Protein AF-A0AA43C6I8-F1 (afdb_monomer_lite)

Secondary structure (DSSP, 8-state):
--------------TTTGGGSS-HHHHHHHS---PPPPHHHHHHHHHHHHHHHHTTSS-THHHHHHHHHHHHHHHHHHHHHHHHHHHHHHHHH--THHHHHHHHHHHHHHHHHHHHHHHHHHHHHHHTT-----TT-----------------------------PPPP-

Foldseek 3Di:
DDDDDDDDPPPPPPPVPVLVPDDPLVVVPPVPDDPQDDLVLLVVLLVVQVVCCVVVVAPVCLNVVSVVLVVVLVVLLVVLVVVLVVLVVQLVVDDDPSNVVSVSVNVSSVVVNSVSSSVSSCVSCVSVVNHPPCPPPDDPPPPPPDPDDDDDDDDDDDDDDDDPDDDDDD

Structure (mmCIF, N/CA/C/O backbone):
data_AF-A0AA43C6I8-F1
#
_entry.id   AF-A0AA43C6I8-F1
#
loop_
_atom_site.group_PDB
_atom_site.id
_atom_site.type_symbol
_atom_site.label_atom_id
_atom_site.label_alt_id
_atom_site.label_comp_id
_atom_site.label_asym_id
_atom_site.label_entity_id
_atom_site.label_seq_id
_atom_site.pdbx_PDB_ins_code
_atom_site.Cartn_x
_atom_site.Cartn_y
_atom_site.Cartn_z
_atom_site.occupancy
_atom_site.B_iso_or_equiv
_atom_site.auth_seq_id
_atom_site.auth_comp_id
_atom_site.auth_asym_id
_atom_site.auth_atom_id
_atom_site.pdbx_PDB_model_num
ATOM 1 N N . MET A 1 1 ? 11.985 28.855 57.417 1.00 47.44 1 MET A N 1
ATOM 2 C CA . MET A 1 1 ? 12.931 27.830 56.910 1.00 47.44 1 MET A CA 1
ATOM 3 C C . MET A 1 1 ? 13.334 26.946 58.086 1.00 47.44 1 MET A C 1
ATOM 5 O O . MET A 1 1 ? 13.483 27.524 59.157 1.00 47.44 1 MET A O 1
ATOM 9 N N . PRO A 1 2 ? 13.410 25.604 57.945 1.00 45.66 2 PRO A N 1
ATOM 10 C CA . PRO A 1 2 ? 14.131 24.921 56.866 1.00 45.66 2 PRO A CA 1
ATOM 11 C C . PRO A 1 2 ? 13.310 23.924 56.024 1.00 45.66 2 PRO A C 1
ATOM 13 O O . PRO A 1 2 ? 12.302 23.377 56.456 1.00 45.66 2 PRO A O 1
ATOM 16 N N . SER A 1 3 ? 13.802 23.723 54.801 1.00 45.38 3 SER A N 1
ATOM 17 C CA . SER A 1 3 ? 13.522 22.616 53.877 1.00 45.38 3 SER A CA 1
ATOM 18 C C . SER A 1 3 ? 14.418 21.413 54.208 1.00 45.38 3 SER A C 1
ATOM 20 O O . SER A 1 3 ? 15.469 21.641 54.796 1.00 45.38 3 SER A O 1
ATOM 22 N N . ILE A 1 4 ? 14.064 20.192 53.763 1.00 46.62 4 ILE A N 1
ATOM 23 C CA . ILE A 1 4 ? 14.964 19.152 53.192 1.00 46.62 4 ILE A CA 1
ATOM 24 C C . ILE A 1 4 ? 14.136 17.939 52.679 1.00 46.62 4 ILE A C 1
ATOM 26 O O . ILE A 1 4 ? 13.524 17.203 53.441 1.00 46.62 4 ILE A O 1
ATOM 30 N N . LEU A 1 5 ? 14.118 17.816 51.344 1.00 45.44 5 LEU A N 1
ATOM 31 C CA . LEU A 1 5 ? 14.362 16.651 50.466 1.00 45.44 5 LEU A CA 1
ATOM 32 C C . LEU A 1 5 ? 13.634 15.290 50.633 1.00 45.44 5 LEU A C 1
ATOM 34 O O . LEU A 1 5 ? 13.970 14.474 51.478 1.00 45.44 5 LEU A O 1
ATOM 38 N N . SER A 1 6 ? 12.842 14.992 49.590 1.00 39.22 6 SER A N 1
ATOM 39 C CA . SER A 1 6 ? 13.077 13.948 48.563 1.00 39.22 6 SER A CA 1
ATOM 40 C C . 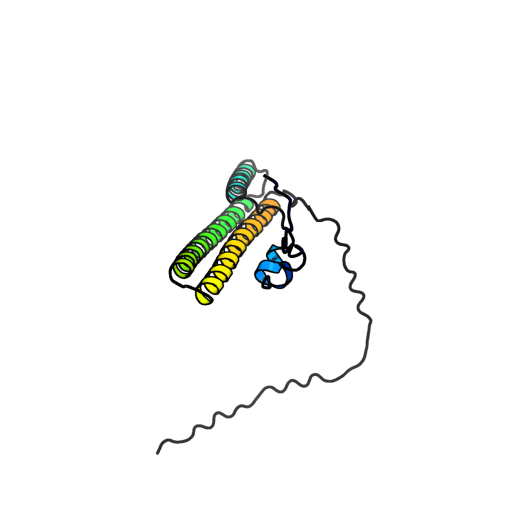SER A 1 6 ? 12.959 12.452 48.910 1.00 39.22 6 SER A C 1
ATOM 42 O O . SER A 1 6 ? 13.787 11.893 49.622 1.00 39.22 6 SER A O 1
ATOM 44 N N . ARG A 1 7 ? 11.993 11.794 48.245 1.00 39.31 7 ARG A N 1
ATOM 45 C CA . ARG A 1 7 ? 12.067 10.525 47.471 1.00 39.31 7 ARG A CA 1
ATOM 46 C C . ARG A 1 7 ? 10.647 10.304 46.909 1.00 39.31 7 ARG A C 1
ATOM 48 O O . ARG A 1 7 ? 9.712 10.171 47.677 1.00 39.31 7 ARG A O 1
ATOM 55 N N . GLY A 1 8 ? 10.357 10.374 45.613 1.00 39.25 8 GLY A N 1
ATOM 56 C CA . GLY A 1 8 ? 11.128 9.836 44.502 1.00 39.25 8 GLY A CA 1
ATOM 57 C C . GLY A 1 8 ? 10.847 8.341 44.354 1.00 39.25 8 GLY A C 1
ATOM 58 O O . GLY A 1 8 ? 11.762 7.547 44.524 1.00 39.25 8 GLY A O 1
ATOM 59 N N . VAL A 1 9 ? 9.601 7.952 44.062 1.00 37.28 9 VAL A N 1
ATOM 60 C CA . VAL A 1 9 ? 9.304 6.622 43.505 1.00 37.28 9 VAL A CA 1
ATOM 61 C C . VAL A 1 9 ? 8.879 6.826 42.061 1.00 37.28 9 VAL A C 1
ATOM 63 O O . VAL A 1 9 ? 7.710 6.785 41.692 1.00 37.28 9 VAL A O 1
ATOM 66 N N . SER A 1 10 ? 9.878 7.111 41.229 1.00 36.19 10 SER A N 1
ATOM 67 C CA . SER A 1 10 ? 9.789 6.796 39.815 1.00 36.19 10 SER A CA 1
ATOM 68 C C . SER A 1 10 ? 9.635 5.281 39.722 1.00 36.19 10 SER A C 1
ATOM 70 O O . SER A 1 10 ? 10.613 4.552 39.893 1.00 36.19 10 SER A O 1
ATOM 72 N N . HIS A 1 11 ? 8.427 4.795 39.443 1.00 39.34 11 HIS A N 1
ATOM 73 C CA . HIS A 1 11 ? 8.279 3.476 38.846 1.00 39.34 11 HIS A CA 1
ATOM 74 C C . HIS A 1 11 ? 8.901 3.553 37.450 1.00 39.34 11 HIS A C 1
ATOM 76 O O . HIS A 1 11 ? 8.237 3.824 36.454 1.00 39.34 11 HIS A O 1
ATOM 82 N N . ARG A 1 12 ? 10.226 3.372 37.392 1.00 40.78 12 ARG A N 1
ATOM 83 C CA . ARG A 1 12 ? 10.924 2.990 36.170 1.00 40.78 12 ARG A CA 1
ATOM 84 C C . ARG A 1 12 ? 10.458 1.575 35.852 1.00 40.78 12 ARG A C 1
ATOM 86 O O . ARG A 1 12 ? 11.087 0.603 36.262 1.00 40.78 12 ARG A O 1
ATOM 93 N N . LEU A 1 13 ? 9.324 1.468 35.167 1.00 38.75 13 LEU A N 1
ATOM 94 C CA . LEU A 1 13 ? 9.024 0.281 34.385 1.00 38.75 13 LEU A CA 1
ATOM 95 C C . LEU A 1 13 ? 10.182 0.121 33.403 1.00 38.75 13 LEU A C 1
ATOM 97 O O . LEU A 1 13 ? 10.466 1.008 32.598 1.00 38.75 13 LEU A O 1
ATOM 101 N N . ALA A 1 14 ? 10.920 -0.973 33.567 1.00 35.00 14 ALA A N 1
ATOM 102 C CA . ALA A 1 14 ? 11.995 -1.333 32.670 1.00 35.00 14 ALA A CA 1
ATOM 103 C C . ALA A 1 14 ? 11.432 -1.396 31.236 1.00 35.00 14 ALA A C 1
ATOM 105 O O . ALA A 1 14 ? 10.411 -2.058 31.025 1.00 35.00 14 ALA A O 1
ATOM 106 N N . PRO A 1 15 ? 12.086 -0.767 30.244 1.00 45.84 15 PRO A N 1
ATOM 107 C CA . PRO A 1 15 ? 11.615 -0.767 28.856 1.00 45.84 15 PRO A CA 1
ATOM 108 C C . PRO A 1 15 ? 11.522 -2.180 28.247 1.00 45.84 15 PRO A C 1
ATOM 110 O O . PRO A 1 15 ? 10.893 -2.359 27.213 1.00 45.84 15 PRO A O 1
ATOM 113 N N . GLY A 1 16 ? 12.091 -3.198 28.905 1.00 39.09 16 GLY A N 1
ATOM 114 C CA . GLY A 1 16 ? 12.032 -4.593 28.467 1.00 39.09 16 GLY A CA 1
ATOM 115 C C . GLY A 1 16 ? 10.705 -5.320 28.723 1.00 39.09 16 GLY A C 1
ATOM 116 O O . GLY A 1 16 ? 10.456 -6.327 28.070 1.00 39.09 16 GLY A O 1
ATOM 117 N N . LEU A 1 17 ? 9.840 -4.843 29.630 1.00 40.81 17 LEU A N 1
ATOM 118 C CA . LEU A 1 17 ? 8.579 -5.539 29.953 1.00 40.81 17 LEU A CA 1
ATOM 119 C C . LEU A 1 17 ? 7.364 -5.030 29.169 1.00 40.81 17 LEU A C 1
ATOM 121 O O . LEU A 1 17 ? 6.389 -5.764 29.029 1.00 40.81 17 LEU A O 1
ATOM 125 N N . ALA A 1 18 ? 7.427 -3.822 28.600 1.00 44.31 18 ALA A N 1
ATOM 126 C CA . ALA A 1 18 ? 6.350 -3.299 27.758 1.00 44.31 18 ALA A CA 1
ATOM 127 C C . ALA A 1 18 ? 6.172 -4.121 26.466 1.00 44.31 18 ALA A C 1
ATOM 129 O O . ALA A 1 18 ? 5.060 -4.248 25.973 1.00 44.31 18 ALA A O 1
ATOM 130 N N . LEU A 1 19 ? 7.240 -4.765 25.975 1.00 46.16 19 LEU A N 1
ATOM 131 C CA . LEU A 1 19 ? 7.238 -5.594 24.761 1.00 46.16 19 LEU A CA 1
ATOM 132 C C . LEU A 1 19 ? 6.437 -6.900 24.868 1.00 46.16 19 LEU A C 1
ATOM 134 O O . LEU A 1 19 ? 6.136 -7.511 23.846 1.00 46.16 19 LEU A O 1
ATOM 138 N N . LEU A 1 20 ? 6.084 -7.344 26.077 1.00 46.19 20 LEU A N 1
ATOM 139 C CA . LEU A 1 20 ? 5.336 -8.591 26.276 1.00 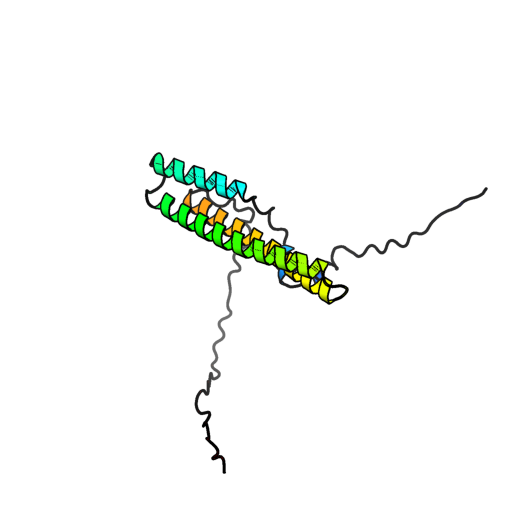46.19 20 LEU A CA 1
ATOM 140 C C . LEU A 1 20 ? 3.814 -8.405 26.245 1.00 46.19 20 LEU A C 1
ATOM 142 O O . LEU A 1 20 ? 3.095 -9.396 26.173 1.00 46.19 20 LEU A O 1
ATOM 146 N N . LEU A 1 21 ? 3.339 -7.157 26.275 1.00 47.88 21 LEU A N 1
ATOM 147 C CA . LEU A 1 21 ? 1.920 -6.801 26.149 1.00 47.88 21 LEU A CA 1
ATOM 148 C C . LEU A 1 21 ? 1.554 -6.361 24.726 1.00 47.88 21 LEU A C 1
ATOM 150 O O . LEU A 1 21 ? 0.391 -6.116 24.428 1.00 47.88 21 LEU A O 1
ATOM 154 N N . LEU A 1 22 ? 2.548 -6.276 23.841 1.00 52.28 22 LEU A N 1
ATOM 155 C CA . LEU A 1 22 ? 2.339 -6.039 22.427 1.00 52.28 22 LEU A CA 1
ATOM 156 C C . LEU A 1 22 ? 1.755 -7.304 21.790 1.00 52.28 22 LEU A C 1
ATOM 158 O O . LEU A 1 22 ? 2.405 -8.352 21.761 1.00 52.28 22 LEU A O 1
ATOM 162 N N . GLY A 1 23 ? 0.535 -7.197 21.258 1.00 53.00 23 GLY A N 1
ATOM 163 C CA . GLY A 1 23 ? -0.062 -8.242 20.430 1.00 53.00 23 GLY A CA 1
ATOM 164 C C . GLY A 1 23 ? 0.855 -8.623 19.255 1.00 53.00 23 GLY A C 1
ATOM 165 O O . GLY A 1 23 ? 1.733 -7.843 18.873 1.00 53.00 23 GLY A O 1
ATOM 166 N N . PRO A 1 24 ? 0.675 -9.809 18.650 1.00 52.75 24 PRO A N 1
ATOM 167 C CA . PRO A 1 24 ? 1.583 -10.336 17.626 1.00 52.75 24 PRO A CA 1
ATOM 168 C C . PRO A 1 24 ? 1.814 -9.369 16.449 1.00 52.75 24 PRO A C 1
ATOM 170 O O . PRO A 1 24 ? 2.930 -9.293 15.940 1.00 52.75 24 PRO A O 1
ATOM 173 N N . ALA A 1 25 ? 0.814 -8.558 16.086 1.00 48.69 25 ALA A N 1
ATOM 174 C CA . ALA A 1 25 ? 0.936 -7.509 15.070 1.00 48.69 25 ALA A CA 1
ATOM 175 C C . ALA A 1 25 ? 1.888 -6.366 15.478 1.00 48.69 25 ALA A C 1
ATOM 177 O O . ALA A 1 25 ? 2.680 -5.894 14.667 1.00 48.69 25 ALA A O 1
ATOM 178 N N . LEU A 1 26 ? 1.854 -5.951 16.748 1.00 48.22 26 LEU A N 1
ATOM 179 C CA . LEU A 1 26 ? 2.717 -4.894 17.275 1.00 48.22 26 LEU A CA 1
ATOM 180 C C . LEU A 1 26 ? 4.141 -5.419 17.530 1.00 48.22 26 LEU A C 1
ATOM 182 O O . LEU A 1 26 ? 5.110 -4.684 17.370 1.00 48.22 26 LEU A O 1
ATOM 186 N N . ARG A 1 27 ? 4.288 -6.712 17.847 1.00 50.91 27 ARG A N 1
ATOM 187 C CA . ARG A 1 27 ? 5.592 -7.369 18.022 1.00 50.91 27 ARG A CA 1
ATOM 188 C C . ARG A 1 27 ? 6.334 -7.563 16.697 1.00 50.91 27 ARG A C 1
ATOM 190 O O . ARG A 1 27 ? 7.535 -7.325 16.656 1.00 50.91 27 ARG A O 1
ATOM 197 N N . ALA A 1 28 ? 5.618 -7.879 15.617 1.00 50.41 28 ALA A N 1
ATOM 198 C CA . ALA A 1 28 ? 6.169 -7.871 14.260 1.00 50.41 28 ALA A CA 1
ATOM 199 C C . ALA A 1 28 ? 6.607 -6.463 13.800 1.00 50.41 28 ALA A C 1
ATOM 201 O O . ALA A 1 28 ? 7.505 -6.337 12.976 1.00 50.41 28 ALA A O 1
ATOM 202 N N . ALA A 1 29 ? 6.008 -5.402 14.356 1.00 46.41 29 ALA A N 1
ATOM 203 C CA . ALA A 1 29 ? 6.403 -4.014 14.104 1.00 46.41 29 ALA A CA 1
ATOM 204 C C . ALA A 1 29 ? 7.523 -3.500 15.039 1.00 46.41 29 ALA A C 1
ATOM 206 O O . ALA A 1 29 ? 8.110 -2.455 14.766 1.00 46.41 29 ALA A O 1
ATOM 207 N N . ALA A 1 30 ? 7.813 -4.204 16.142 1.00 45.66 30 ALA A N 1
ATOM 208 C CA . ALA A 1 30 ? 8.747 -3.775 17.189 1.00 45.66 30 ALA A CA 1
ATOM 209 C C . ALA A 1 30 ? 10.197 -4.255 16.987 1.00 45.66 30 ALA A C 1
ATOM 211 O O . ALA A 1 30 ? 11.103 -3.742 17.647 1.00 45.66 30 ALA A O 1
ATOM 212 N N . GLU A 1 31 ? 10.454 -5.190 16.068 1.00 46.56 31 GLU A N 1
ATOM 213 C CA . GLU A 1 31 ? 11.803 -5.429 15.537 1.00 46.56 31 GLU A CA 1
ATOM 214 C C . GLU A 1 31 ? 12.174 -4.265 14.625 1.00 46.56 31 GLU A C 1
ATOM 216 O O . GLU A 1 31 ? 12.049 -4.392 13.416 1.00 46.56 31 GLU A O 1
ATOM 221 N N . THR A 1 32 ? 12.527 -3.120 15.227 1.00 41.09 32 THR A N 1
ATOM 222 C CA . THR A 1 32 ? 12.737 -1.800 14.599 1.00 41.09 32 THR A CA 1
ATOM 223 C C . THR A 1 32 ? 13.053 -1.896 13.103 1.00 41.09 32 THR A C 1
ATOM 225 O O . THR A 1 32 ? 14.228 -1.960 12.724 1.00 41.09 32 THR A O 1
ATOM 228 N N . PRO A 1 33 ? 12.027 -1.930 12.233 1.00 52.50 33 PRO A N 1
ATOM 229 C CA . PRO A 1 33 ? 12.266 -1.936 10.810 1.00 52.50 33 PRO A CA 1
ATOM 230 C C . PRO A 1 33 ? 12.862 -0.569 10.502 1.00 52.50 33 PRO A C 1
ATOM 232 O O . PRO A 1 33 ? 12.470 0.432 11.114 1.00 52.50 33 PRO A O 1
ATOM 235 N N . ALA A 1 34 ? 13.818 -0.508 9.577 1.00 54.00 34 ALA A N 1
ATOM 236 C CA . ALA A 1 34 ? 14.247 0.765 9.014 1.00 54.00 34 ALA A CA 1
ATOM 237 C C . ALA A 1 34 ? 13.008 1.643 8.728 1.00 54.00 34 ALA A C 1
ATOM 239 O O . ALA A 1 34 ? 11.972 1.096 8.328 1.00 54.00 34 ALA A O 1
ATOM 240 N N . PRO A 1 35 ? 13.073 2.969 8.967 1.00 59.44 35 PRO A N 1
ATOM 241 C CA . PRO A 1 35 ? 11.924 3.846 8.779 1.00 59.44 35 PRO A CA 1
ATOM 242 C C . PRO A 1 35 ? 11.309 3.583 7.407 1.00 59.44 35 PRO A C 1
ATOM 244 O O . PRO A 1 35 ? 12.006 3.637 6.392 1.00 59.44 35 PRO A O 1
ATOM 247 N N . LEU A 1 36 ? 10.021 3.224 7.397 1.00 61.03 36 LEU A N 1
ATOM 248 C CA . LEU A 1 36 ? 9.353 2.828 6.166 1.00 61.03 36 LEU A CA 1
ATOM 249 C C . LEU A 1 36 ? 9.381 4.014 5.192 1.00 61.03 36 LEU A C 1
ATOM 251 O O . LEU A 1 36 ? 9.067 5.142 5.588 1.00 61.03 36 LEU A O 1
ATOM 255 N N . PRO A 1 37 ? 9.803 3.786 3.940 1.00 68.12 37 PRO A N 1
ATOM 256 C CA . PRO A 1 37 ? 10.029 4.864 2.996 1.00 68.12 37 PRO A CA 1
ATOM 257 C C . PRO A 1 37 ? 8.709 5.583 2.684 1.00 68.12 37 PRO A C 1
ATOM 259 O O . PRO A 1 37 ? 7.653 4.945 2.604 1.00 68.12 37 PRO A O 1
ATOM 262 N N . PRO A 1 38 ? 8.737 6.916 2.516 1.00 79.69 38 PRO A N 1
ATOM 263 C CA . PRO A 1 38 ? 7.536 7.677 2.213 1.00 79.69 38 PRO A CA 1
ATOM 264 C C . PRO A 1 38 ? 6.977 7.291 0.839 1.00 79.69 38 PRO A C 1
ATOM 266 O O . PRO A 1 38 ? 7.712 6.894 -0.063 1.00 79.69 38 PRO A O 1
ATOM 269 N N . LEU A 1 39 ? 5.671 7.493 0.641 1.00 85.69 39 LEU A N 1
ATOM 270 C CA . LEU A 1 39 ? 5.012 7.281 -0.656 1.00 85.69 39 LEU A CA 1
ATOM 271 C C . LEU A 1 39 ? 5.679 8.084 -1.792 1.00 85.69 39 LEU A C 1
ATOM 273 O O . LEU A 1 39 ? 5.701 7.651 -2.940 1.00 85.69 39 LEU A O 1
ATOM 277 N N . GLU A 1 40 ? 6.273 9.232 -1.465 1.00 88.38 40 GLU A N 1
ATOM 278 C CA . GLU A 1 40 ? 7.043 10.048 -2.410 1.00 88.38 40 GLU A CA 1
ATOM 279 C C . GLU A 1 40 ? 8.268 9.322 -2.980 1.00 88.38 40 GLU A C 1
ATOM 281 O O . GLU A 1 40 ? 8.602 9.516 -4.150 1.00 88.38 40 GLU A O 1
ATOM 286 N N . SER A 1 41 ? 8.905 8.431 -2.212 1.00 89.25 41 SER A N 1
ATOM 287 C CA . SER A 1 41 ? 9.989 7.584 -2.723 1.00 89.25 41 SER A CA 1
ATOM 288 C C . SER A 1 41 ? 9.484 6.650 -3.821 1.00 89.25 41 SER A C 1
ATOM 290 O O . SER A 1 41 ? 10.136 6.517 -4.854 1.00 89.25 41 SER A O 1
ATOM 292 N N . PHE A 1 42 ? 8.289 6.076 -3.647 1.00 91.44 42 PHE A N 1
ATOM 293 C CA . PHE A 1 42 ? 7.654 5.235 -4.665 1.00 91.44 42 PHE A CA 1
ATOM 294 C C . PHE A 1 42 ? 7.345 6.026 -5.938 1.00 91.44 42 PHE A C 1
ATOM 296 O O . PHE A 1 42 ? 7.722 5.608 -7.028 1.00 91.44 42 PHE A O 1
ATOM 303 N N . ARG A 1 43 ? 6.727 7.205 -5.804 1.00 92.69 43 ARG A N 1
ATOM 304 C CA . ARG A 1 43 ? 6.396 8.080 -6.945 1.00 92.69 43 ARG A CA 1
ATOM 305 C C . ARG A 1 43 ? 7.635 8.519 -7.718 1.00 92.69 43 ARG A C 1
ATOM 307 O O . ARG A 1 43 ? 7.640 8.498 -8.947 1.00 92.69 43 ARG A O 1
ATOM 314 N N . THR A 1 44 ? 8.687 8.886 -6.993 1.00 93.62 44 THR A N 1
ATOM 315 C CA . THR A 1 44 ? 9.962 9.297 -7.587 1.00 93.62 44 THR A CA 1
ATOM 316 C C . THR A 1 44 ? 10.573 8.157 -8.391 1.00 93.62 44 THR A C 1
ATOM 318 O O . THR A 1 44 ? 10.967 8.354 -9.539 1.00 93.62 44 THR A O 1
ATOM 321 N N . LEU A 1 45 ? 10.617 6.954 -7.817 1.00 93.19 45 LEU A N 1
ATOM 322 C CA . LEU A 1 45 ? 11.183 5.796 -8.493 1.00 93.19 45 LEU A CA 1
ATOM 323 C C . LEU A 1 45 ? 10.334 5.352 -9.695 1.00 93.19 45 LEU A C 1
ATOM 325 O O . LEU A 1 45 ? 10.887 4.983 -10.727 1.00 93.19 45 LEU A O 1
ATOM 329 N N . LEU A 1 46 ? 9.006 5.465 -9.610 1.00 94.31 46 LEU A N 1
ATOM 330 C CA . LEU A 1 46 ? 8.096 5.160 -10.718 1.00 94.31 46 LEU A CA 1
ATOM 331 C C . LEU A 1 46 ? 8.389 6.058 -11.927 1.00 94.31 46 LEU A C 1
ATOM 333 O O . LEU A 1 46 ? 8.537 5.571 -13.048 1.00 94.31 46 LEU A O 1
ATOM 337 N N . ALA A 1 47 ? 8.561 7.361 -11.688 1.00 94.19 47 ALA A N 1
ATOM 338 C CA . ALA A 1 47 ? 8.940 8.309 -12.732 1.00 94.19 47 ALA A CA 1
ATOM 339 C C . ALA A 1 47 ? 10.315 7.978 -13.344 1.00 94.19 47 ALA A C 1
ATOM 341 O O . ALA A 1 47 ? 10.485 8.051 -14.562 1.00 94.19 47 ALA A O 1
ATOM 342 N N . GLN A 1 48 ? 11.283 7.561 -12.519 1.00 93.44 48 GLN A N 1
ATOM 343 C CA . GLN A 1 48 ? 12.611 7.150 -12.987 1.00 93.44 48 GLN A CA 1
ATOM 344 C C . GLN A 1 48 ? 12.564 5.895 -13.863 1.00 93.44 48 GLN A C 1
ATOM 346 O O . GLN A 1 48 ? 13.265 5.842 -14.873 1.00 93.44 48 GLN A O 1
ATOM 351 N N . VAL A 1 49 ? 11.735 4.906 -13.515 1.00 92.50 49 VAL A N 1
ATOM 352 C CA . VAL A 1 49 ? 11.523 3.710 -14.344 1.00 92.50 49 VAL A CA 1
ATOM 353 C C . VAL A 1 49 ? 10.949 4.102 -15.704 1.00 92.50 49 VAL A C 1
ATOM 355 O O . VAL A 1 49 ? 11.494 3.693 -16.728 1.00 92.50 49 VAL A O 1
ATOM 358 N N . GLY A 1 50 ? 9.911 4.944 -15.734 1.00 91.06 50 GLY A N 1
ATOM 359 C CA . GLY A 1 50 ? 9.326 5.433 -16.987 1.00 91.06 50 GLY A CA 1
ATOM 360 C C . GLY A 1 50 ? 10.347 6.159 -17.870 1.00 91.06 50 GLY A C 1
ATOM 361 O O . GLY A 1 50 ? 10.449 5.884 -19.068 1.00 91.06 50 GLY A O 1
ATOM 362 N N . GLN A 1 51 ? 11.174 7.020 -17.269 1.00 92.69 51 GLN A N 1
ATOM 363 C CA . GLN A 1 51 ? 12.258 7.703 -17.975 1.00 92.69 51 GLN A CA 1
ATOM 364 C C . GLN A 1 51 ? 13.306 6.7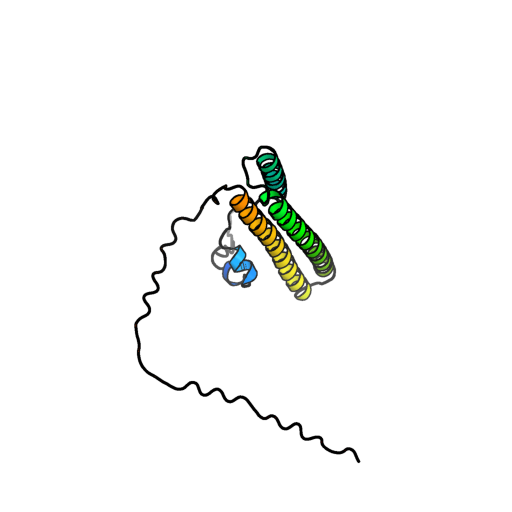17 -18.516 1.00 92.69 51 GLN A C 1
ATOM 366 O O . GLN A 1 51 ? 13.693 6.803 -19.680 1.00 92.69 51 GLN A O 1
ATOM 371 N N . ALA A 1 52 ? 13.747 5.754 -17.704 1.00 91.19 52 ALA A N 1
ATOM 372 C CA . ALA A 1 52 ? 14.750 4.774 -18.108 1.00 91.19 52 ALA A CA 1
ATOM 373 C C . ALA A 1 52 ? 14.253 3.851 -19.234 1.00 91.19 52 ALA A C 1
ATOM 375 O O . ALA A 1 52 ? 15.043 3.475 -20.101 1.00 91.19 52 ALA A O 1
ATOM 376 N N . VAL A 1 53 ? 12.958 3.525 -19.271 1.00 92.12 53 VAL A N 1
ATOM 377 C CA . VAL A 1 53 ? 12.340 2.811 -20.401 1.00 92.12 53 VAL A CA 1
ATOM 378 C C . VAL A 1 53 ? 12.326 3.684 -21.658 1.00 92.12 53 VAL A C 1
ATOM 380 O O . VAL A 1 53 ? 12.721 3.211 -22.722 1.00 92.12 53 VAL A O 1
ATOM 383 N N . GLY A 1 54 ? 11.944 4.962 -21.547 1.00 90.56 54 GLY A N 1
ATOM 384 C CA . GLY A 1 54 ? 11.955 5.907 -22.674 1.00 90.56 54 GLY A CA 1
ATOM 385 C C . GLY A 1 54 ? 13.349 6.146 -23.270 1.00 90.56 54 GLY A C 1
ATOM 386 O O . GLY A 1 54 ? 13.486 6.360 -24.472 1.00 90.56 54 GLY A O 1
ATOM 387 N N . GLU A 1 55 ? 14.389 6.046 -22.444 1.00 93.81 55 GLU A N 1
ATOM 388 C CA . GLU A 1 55 ? 15.799 6.131 -22.846 1.00 93.81 55 GLU A CA 1
ATOM 389 C C . GLU A 1 55 ? 16.384 4.787 -23.327 1.00 93.81 55 GLU A C 1
ATOM 391 O O . GLU A 1 55 ? 17.553 4.728 -23.708 1.00 93.81 55 GLU A O 1
ATOM 396 N N . GLY A 1 56 ? 15.610 3.696 -23.293 1.00 91.00 56 GLY A N 1
ATOM 397 C CA . GLY A 1 56 ? 16.059 2.356 -23.688 1.00 91.00 56 GLY A CA 1
ATOM 398 C C . GLY A 1 56 ? 17.027 1.684 -22.703 1.00 91.00 56 GLY A C 1
ATOM 399 O O . GLY A 1 56 ? 17.656 0.687 -23.051 1.00 91.00 56 GLY A O 1
ATOM 400 N N . ARG A 1 57 ? 17.158 2.212 -21.478 1.00 92.00 57 ARG A N 1
ATOM 401 C CA . ARG A 1 57 ? 17.985 1.636 -20.399 1.00 92.00 57 ARG A CA 1
ATOM 402 C C . ARG A 1 57 ? 17.300 0.478 -19.671 1.00 92.00 57 ARG A C 1
ATOM 404 O O . ARG A 1 57 ? 17.984 -0.327 -19.047 1.00 92.00 57 ARG A O 1
ATOM 411 N N . LEU A 1 58 ? 15.974 0.395 -19.750 1.00 91.75 58 LEU A N 1
ATOM 412 C CA . LEU A 1 58 ? 15.158 -0.698 -19.218 1.00 91.75 58 LEU A CA 1
ATOM 413 C C . LEU A 1 58 ? 14.334 -1.351 -20.338 1.00 91.75 58 LEU A C 1
ATOM 415 O O . LEU A 1 58 ? 14.050 -0.703 -21.349 1.00 91.75 58 LEU A O 1
ATOM 419 N N . PRO A 1 59 ? 13.932 -2.627 -20.184 1.00 90.25 59 PRO A N 1
ATOM 420 C CA . PRO A 1 59 ? 13.119 -3.306 -21.186 1.00 90.25 59 PRO A CA 1
ATOM 421 C C . PRO A 1 59 ? 11.752 -2.629 -21.338 1.00 90.25 59 PRO A C 1
ATOM 423 O O . PRO A 1 59 ? 11.172 -2.159 -20.363 1.00 90.25 59 PRO A O 1
ATOM 426 N N . ALA A 1 60 ? 11.189 -2.653 -22.550 1.00 84.62 60 ALA A N 1
ATOM 427 C CA . ALA A 1 60 ? 9.912 -1.997 -22.860 1.00 84.62 60 ALA A CA 1
ATOM 428 C C . ALA A 1 60 ? 8.741 -2.444 -21.955 1.00 84.62 60 ALA A C 1
ATOM 430 O O . ALA A 1 60 ? 7.839 -1.660 -21.680 1.00 84.62 60 ALA A O 1
ATOM 431 N N . GLY A 1 61 ? 8.773 -3.686 -21.451 1.00 89.56 61 GLY A N 1
ATOM 432 C CA . GLY A 1 61 ? 7.767 -4.213 -20.521 1.00 89.56 61 GLY A CA 1
ATOM 433 C C . GLY A 1 61 ? 7.888 -3.711 -19.075 1.00 89.56 61 GLY A C 1
ATOM 434 O O . GLY A 1 61 ? 6.948 -3.883 -18.304 1.00 89.56 61 GLY A O 1
ATOM 435 N N . ALA A 1 62 ? 9.005 -3.082 -18.693 1.00 91.38 62 ALA A N 1
ATOM 436 C CA . ALA A 1 62 ? 9.211 -2.592 -17.330 1.00 91.38 62 ALA A CA 1
ATOM 437 C C . ALA A 1 62 ? 8.226 -1.471 -16.963 1.00 91.38 62 ALA A C 1
ATOM 439 O O . ALA A 1 62 ? 7.724 -1.454 -15.845 1.00 91.38 62 ALA A O 1
ATOM 440 N N . ALA A 1 63 ? 7.895 -0.585 -17.909 1.00 90.06 63 ALA A N 1
ATOM 441 C CA . ALA A 1 63 ? 6.931 0.491 -17.674 1.00 90.06 63 ALA A CA 1
ATOM 442 C C . ALA A 1 63 ? 5.535 -0.063 -17.345 1.00 90.06 63 ALA A C 1
ATOM 444 O O . ALA A 1 63 ? 4.952 0.320 -16.339 1.00 90.06 63 ALA A O 1
ATOM 445 N N . ALA A 1 64 ? 5.052 -1.039 -18.120 1.00 92.81 64 ALA A N 1
ATOM 446 C CA . ALA A 1 64 ? 3.745 -1.653 -17.886 1.00 92.81 64 ALA A CA 1
ATOM 447 C C . ALA A 1 64 ? 3.654 -2.346 -16.514 1.00 92.81 64 ALA A C 1
ATOM 449 O O . ALA A 1 64 ? 2.654 -2.209 -15.816 1.00 92.81 64 ALA A O 1
ATOM 450 N N . LEU A 1 65 ? 4.713 -3.050 -16.102 1.00 94.12 65 LEU A N 1
ATOM 451 C CA . LEU A 1 65 ? 4.781 -3.675 -14.777 1.00 94.12 65 LEU A CA 1
ATOM 452 C C . LEU A 1 65 ? 4.834 -2.636 -13.648 1.00 94.12 65 LEU A C 1
ATOM 454 O O . LEU A 1 65 ? 4.239 -2.839 -12.592 1.00 94.12 65 LEU A O 1
ATOM 458 N N . ALA A 1 66 ? 5.544 -1.526 -13.848 1.00 93.25 66 ALA A N 1
ATOM 459 C CA . ALA A 1 66 ? 5.606 -0.444 -12.872 1.00 93.25 66 ALA A CA 1
ATOM 460 C C . ALA A 1 66 ? 4.249 0.263 -12.713 1.00 93.25 66 ALA A C 1
ATOM 462 O O . ALA A 1 66 ? 3.843 0.552 -11.587 1.00 93.25 66 ALA A O 1
ATOM 463 N N . ASP A 1 67 ? 3.527 0.469 -13.816 1.00 93.81 67 ASP A N 1
ATOM 464 C CA . ASP A 1 67 ? 2.171 1.023 -13.816 1.00 93.81 67 ASP A CA 1
ATOM 465 C C . ASP A 1 67 ? 1.178 0.086 -13.113 1.00 93.81 67 ASP A C 1
ATOM 467 O O . ASP A 1 67 ? 0.354 0.542 -12.321 1.00 93.81 67 ASP A O 1
ATOM 471 N N . GLU A 1 68 ? 1.286 -1.229 -13.330 1.00 95.81 68 GLU A N 1
ATOM 472 C CA . GLU A 1 68 ? 0.479 -2.229 -12.617 1.00 95.81 68 GLU A CA 1
ATOM 473 C C . GLU A 1 68 ? 0.733 -2.177 -11.102 1.00 95.81 68 GLU A C 1
ATOM 475 O O . GLU A 1 68 ? -0.214 -2.125 -10.313 1.00 95.81 68 GLU A O 1
ATOM 480 N N . LEU A 1 69 ? 2.002 -2.092 -10.680 1.00 94.88 69 LEU A N 1
ATOM 481 C CA . LEU A 1 69 ? 2.359 -1.924 -9.267 1.00 94.88 69 LEU A CA 1
ATOM 482 C C . LEU A 1 69 ? 1.814 -0.620 -8.678 1.00 94.88 69 LEU A C 1
ATOM 484 O O . LEU A 1 69 ? 1.399 -0.604 -7.516 1.00 94.88 69 LEU A O 1
ATOM 488 N N . ALA A 1 70 ? 1.832 0.467 -9.451 1.00 94.31 70 ALA A N 1
ATOM 489 C CA . ALA A 1 70 ? 1.299 1.756 -9.028 1.00 94.31 70 ALA A CA 1
ATOM 490 C C . ALA A 1 70 ? -0.221 1.699 -8.842 1.00 94.31 70 ALA A C 1
ATOM 492 O O . ALA A 1 70 ? -0.724 2.151 -7.813 1.00 94.31 70 ALA A O 1
ATOM 493 N N . PHE A 1 71 ? -0.932 1.083 -9.787 1.00 95.81 71 PHE A N 1
ATOM 494 C CA . PHE A 1 71 ? -2.376 0.889 -9.713 1.00 95.81 71 PHE A CA 1
ATOM 495 C C . PHE A 1 71 ? -2.781 0.011 -8.521 1.00 95.81 71 PHE A C 1
ATOM 497 O O . PHE A 1 71 ? -3.685 0.363 -7.759 1.00 95.81 71 PHE A O 1
ATOM 504 N N . ASP A 1 72 ? -2.092 -1.113 -8.314 1.00 95.25 72 ASP A N 1
ATOM 505 C CA . ASP A 1 72 ? -2.344 -1.988 -7.168 1.00 95.25 72 ASP A CA 1
ATOM 506 C C . ASP A 1 72 ? -2.075 -1.275 -5.838 1.00 95.25 72 ASP A C 1
ATOM 508 O O . ASP A 1 72 ? -2.862 -1.412 -4.898 1.00 95.25 72 ASP A O 1
ATOM 512 N N . LEU A 1 73 ? -0.989 -0.496 -5.755 1.00 94.12 73 LEU A N 1
ATOM 513 C CA . LEU A 1 73 ? -0.693 0.303 -4.570 1.00 94.12 73 LEU A CA 1
ATOM 514 C C . LEU A 1 73 ? -1.786 1.344 -4.319 1.00 94.12 73 LEU A C 1
ATOM 516 O O . LEU A 1 73 ? -2.254 1.459 -3.192 1.00 94.12 73 LEU A O 1
ATOM 520 N N . GLU A 1 74 ? -2.213 2.083 -5.340 1.00 95.06 74 GLU A N 1
ATOM 521 C CA . GLU A 1 74 ? -3.273 3.085 -5.217 1.00 95.06 74 GLU A CA 1
ATOM 522 C C . GLU A 1 74 ? -4.584 2.464 -4.723 1.00 95.06 74 GLU A C 1
ATOM 524 O O . GLU A 1 74 ? -5.180 2.962 -3.766 1.00 95.06 74 GLU A O 1
ATOM 529 N N . ARG A 1 75 ? -4.997 1.334 -5.306 1.00 95.44 75 ARG A N 1
ATOM 530 C CA . ARG A 1 75 ? -6.189 0.597 -4.865 1.00 95.44 75 ARG A CA 1
ATOM 531 C C . ARG A 1 75 ? -6.100 0.214 -3.388 1.00 95.44 75 ARG A C 1
ATOM 533 O O . ARG A 1 75 ? -7.072 0.386 -2.648 1.00 95.44 75 ARG A O 1
ATOM 540 N N . ASP A 1 76 ? -4.959 -0.321 -2.966 1.00 92.88 76 ASP A N 1
ATOM 541 C CA . ASP A 1 76 ? -4.758 -0.763 -1.587 1.00 92.88 76 ASP A CA 1
ATOM 542 C C . ASP A 1 76 ? -4.696 0.431 -0.618 1.00 92.88 76 ASP A C 1
ATOM 544 O O . ASP A 1 76 ? -5.235 0.346 0.486 1.00 92.88 76 ASP A O 1
ATOM 548 N N . LEU A 1 77 ? -4.123 1.564 -1.042 1.00 92.69 77 LEU A N 1
ATOM 549 C CA . LEU A 1 77 ? -4.103 2.806 -0.268 1.00 92.69 77 LEU A CA 1
ATOM 550 C C . LEU A 1 77 ? -5.501 3.393 -0.089 1.00 92.69 77 LEU A C 1
ATOM 552 O O . LEU A 1 77 ? -5.851 3.738 1.032 1.00 92.69 77 LEU A O 1
ATOM 556 N N . ILE A 1 78 ? -6.321 3.449 -1.142 1.00 94.06 78 ILE A N 1
ATOM 557 C CA . ILE A 1 78 ? -7.707 3.936 -1.048 1.00 94.06 78 ILE A CA 1
ATOM 558 C C . ILE A 1 78 ? -8.509 3.079 -0.063 1.00 94.06 78 ILE A C 1
ATOM 560 O O . ILE A 1 78 ? -9.216 3.610 0.795 1.00 94.06 78 ILE A O 1
ATOM 564 N N . ARG A 1 79 ? -8.384 1.749 -0.162 1.00 94.44 79 ARG A N 1
ATOM 565 C CA . ARG A 1 79 ? -9.061 0.825 0.756 1.00 94.44 79 ARG A CA 1
ATOM 566 C C . ARG A 1 79 ? -8.577 1.015 2.195 1.00 94.44 79 ARG A C 1
ATOM 568 O O . ARG A 1 79 ? -9.405 1.128 3.094 1.00 94.44 79 ARG A O 1
ATOM 575 N N . GLY A 1 80 ? -7.262 1.057 2.401 1.00 93.00 80 GLY A N 1
ATOM 576 C CA . GLY A 1 80 ? -6.663 1.211 3.725 1.00 93.00 80 GLY A CA 1
ATOM 577 C C . GLY A 1 80 ? -6.964 2.567 4.363 1.00 93.00 80 GLY A C 1
ATOM 578 O O . GLY A 1 80 ? -7.238 2.626 5.556 1.00 93.00 80 GLY A O 1
ATOM 579 N N . ASP A 1 81 ? -6.976 3.650 3.583 1.00 94.25 81 ASP A N 1
ATOM 580 C CA . ASP A 1 81 ? -7.325 4.989 4.068 1.00 94.25 81 ASP A CA 1
ATOM 581 C C . ASP A 1 81 ? -8.791 5.040 4.523 1.00 94.25 81 ASP A C 1
ATOM 583 O O . ASP A 1 81 ? -9.080 5.568 5.596 1.00 94.25 81 ASP A O 1
ATOM 587 N N . ALA A 1 82 ? -9.709 4.417 3.775 1.00 96.44 82 ALA A N 1
ATOM 588 C CA . ALA A 1 82 ? -11.107 4.304 4.191 1.00 96.44 82 ALA A CA 1
ATOM 589 C C . ALA A 1 82 ? -11.268 3.501 5.497 1.00 96.44 82 ALA A C 1
ATOM 591 O O . ALA A 1 82 ? -12.012 3.915 6.386 1.00 96.44 82 ALA A O 1
ATOM 592 N N . GLU A 1 83 ? -10.557 2.380 5.639 1.00 95.81 83 GLU A N 1
ATOM 593 C CA . GLU A 1 83 ? -10.564 1.568 6.863 1.00 95.81 83 GLU A CA 1
ATOM 594 C C . GLU A 1 83 ? -10.001 2.337 8.068 1.00 95.81 83 GLU A C 1
ATOM 596 O O . GLU A 1 83 ? -10.602 2.341 9.143 1.00 95.81 83 GLU A O 1
ATOM 601 N N . ILE A 1 84 ? -8.887 3.049 7.882 1.00 95.06 84 ILE A N 1
ATOM 602 C CA . ILE A 1 84 ? -8.274 3.895 8.912 1.00 95.06 84 ILE A CA 1
ATOM 603 C C . ILE A 1 84 ? -9.248 4.981 9.376 1.00 95.06 84 ILE A C 1
ATOM 605 O O . ILE A 1 84 ? -9.356 5.217 10.580 1.00 95.06 84 ILE 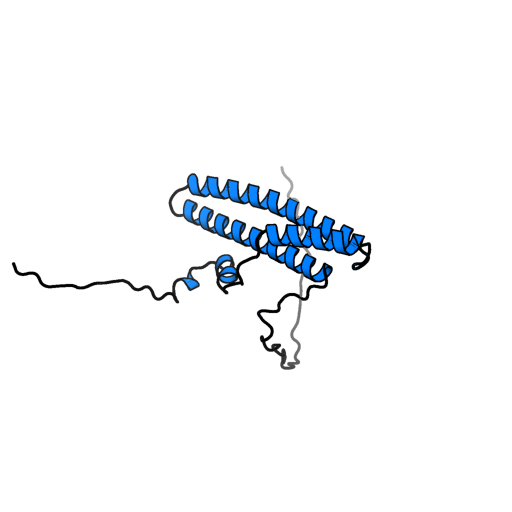A O 1
ATOM 609 N N . GLU A 1 85 ? -9.969 5.630 8.461 1.00 96.50 85 GLU A N 1
ATOM 610 C CA . GLU A 1 85 ? -10.964 6.642 8.832 1.00 96.50 85 GLU A CA 1
ATOM 611 C C . GLU A 1 85 ? -12.133 6.046 9.625 1.00 96.50 85 GLU A C 1
ATOM 613 O O . GLU A 1 85 ? -12.539 6.620 10.636 1.00 96.50 85 GLU A O 1
ATOM 618 N N . VAL A 1 86 ? -12.630 4.863 9.251 1.00 96.94 86 VAL A N 1
ATOM 619 C CA . VAL A 1 86 ? -13.658 4.162 10.041 1.00 96.94 86 VAL A CA 1
ATOM 620 C C . VAL A 1 86 ? -13.150 3.863 11.453 1.00 96.94 86 VAL A C 1
ATOM 622 O O . VAL A 1 86 ? -13.828 4.180 12.430 1.00 96.94 86 VAL A O 1
ATOM 625 N N . LEU A 1 87 ? -11.937 3.325 11.583 1.00 94.00 87 LEU A N 1
ATOM 626 C CA . LEU A 1 87 ? -11.349 2.991 12.883 1.00 94.00 87 LEU A CA 1
ATOM 627 C C . LEU A 1 87 ? -11.089 4.237 13.742 1.00 94.00 87 LEU A C 1
ATOM 629 O O . LEU A 1 87 ? -11.302 4.203 14.953 1.00 94.00 87 LEU A O 1
ATOM 633 N N . ARG A 1 88 ? -10.704 5.368 13.137 1.00 96.50 88 ARG A N 1
ATOM 634 C CA . ARG A 1 88 ? -10.599 6.661 13.839 1.00 96.50 88 ARG A CA 1
ATOM 635 C C . ARG A 1 88 ? -11.939 7.105 14.417 1.00 96.50 88 ARG A C 1
ATOM 637 O O . ARG A 1 88 ? -11.983 7.571 15.555 1.00 96.50 88 ARG A O 1
ATOM 644 N N . LEU A 1 89 ? -13.024 6.944 13.658 1.00 97.56 89 LEU A N 1
ATOM 645 C CA . LEU A 1 89 ? -14.372 7.249 14.135 1.00 97.56 89 LEU A CA 1
ATOM 646 C C . LEU A 1 89 ? -14.802 6.307 15.267 1.00 97.56 89 LEU A C 1
ATOM 648 O O . LEU A 1 89 ? -15.432 6.763 16.217 1.00 97.56 89 LEU A O 1
ATOM 652 N N . GLU A 1 90 ? -14.440 5.023 15.210 1.00 96.88 90 GLU A N 1
ATOM 653 C CA . GLU A 1 90 ? -14.700 4.064 16.295 1.00 96.88 90 GLU A CA 1
ATOM 654 C C . GLU A 1 90 ? -13.946 4.435 17.579 1.00 96.88 90 GLU A C 1
ATOM 656 O O . GLU A 1 90 ? -14.556 4.489 18.647 1.00 96.88 90 GLU A O 1
ATOM 661 N N . VAL A 1 91 ? -12.657 4.780 17.478 1.00 96.00 91 VAL A N 1
ATOM 662 C CA . VAL A 1 91 ? -11.848 5.260 18.616 1.00 96.00 91 VAL A CA 1
ATOM 663 C C . VAL A 1 91 ? -12.440 6.526 19.241 1.00 96.00 91 VAL A C 1
ATOM 665 O O . VAL A 1 91 ? -12.398 6.688 20.458 1.00 96.00 91 VAL A O 1
ATOM 668 N N . ALA A 1 92 ? -12.993 7.430 18.428 1.00 95.81 92 ALA A N 1
ATOM 669 C CA . ALA A 1 92 ? -13.641 8.646 18.919 1.00 95.81 92 ALA A CA 1
ATOM 670 C C . ALA A 1 92 ? -15.045 8.399 19.504 1.00 95.81 92 ALA A C 1
ATOM 672 O O . ALA A 1 92 ? -15.546 9.231 20.258 1.00 95.81 92 ALA A O 1
ATOM 673 N N . ARG A 1 93 ? -15.698 7.293 19.125 1.00 96.62 93 ARG A N 1
ATOM 674 C CA . ARG A 1 93 ? -17.070 6.947 19.523 1.00 96.62 93 ARG A CA 1
ATOM 675 C C . ARG A 1 93 ? -17.131 6.150 20.823 1.00 96.62 93 ARG A C 1
ATOM 677 O O . ARG A 1 93 ? -18.103 6.301 21.561 1.00 96.62 93 ARG A O 1
ATOM 684 N N . PHE A 1 94 ? -16.195 5.229 21.028 1.00 94.69 94 PHE A N 1
ATOM 685 C CA . PHE A 1 94 ? -16.200 4.305 22.160 1.00 94.69 94 PHE A CA 1
ATOM 686 C C . PHE A 1 94 ? -15.311 4.796 23.305 1.00 94.69 94 PHE A C 1
ATOM 688 O O . PHE A 1 94 ? -14.395 5.584 23.092 1.00 94.69 94 PHE A O 1
ATOM 695 N N . ASP A 1 95 ? -15.552 4.249 24.499 1.00 94.94 95 ASP A N 1
ATOM 696 C CA . ASP A 1 95 ? -14.758 4.475 25.708 1.00 94.94 95 ASP A CA 1
ATOM 697 C C . ASP A 1 95 ? -14.291 3.135 26.306 1.00 94.94 95 ASP A C 1
ATOM 699 O O . ASP A 1 95 ? -14.875 2.076 26.051 1.00 94.94 95 ASP A O 1
ATOM 703 N N . GLY A 1 96 ? -13.249 3.177 27.140 1.00 95.38 96 GLY A N 1
ATOM 704 C CA . GLY A 1 96 ? -12.773 2.015 27.896 1.00 95.38 96 GLY A CA 1
ATOM 705 C C . GLY A 1 96 ? -12.188 0.911 27.008 1.00 95.38 96 GLY A C 1
ATOM 706 O O . GLY A 1 96 ? -11.423 1.180 26.086 1.00 95.38 96 GLY A O 1
ATOM 707 N N . GLU A 1 97 ? -12.526 -0.348 27.291 1.00 95.88 97 GLU A N 1
ATOM 708 C CA . GLU A 1 97 ? -11.962 -1.509 26.582 1.00 95.88 97 GLU A CA 1
ATOM 709 C C . GLU A 1 97 ? -12.288 -1.506 25.081 1.00 95.88 97 GLU A C 1
ATOM 711 O O . GLU A 1 97 ? -11.417 -1.792 24.263 1.00 95.88 97 GLU A O 1
ATOM 716 N N . ALA A 1 98 ? -13.501 -1.093 24.702 1.00 93.81 98 ALA A N 1
ATOM 717 C CA . ALA A 1 98 ? -13.907 -1.011 23.298 1.00 93.81 98 ALA A CA 1
ATOM 718 C C . ALA A 1 98 ? -13.128 0.068 22.523 1.00 93.81 98 ALA A C 1
ATOM 720 O O . ALA A 1 98 ? -12.813 -0.108 21.345 1.00 93.81 98 ALA A O 1
ATOM 721 N N . GLN A 1 99 ? -12.775 1.174 23.187 1.00 95.56 99 GLN A N 1
ATOM 722 C CA . GLN A 1 99 ? -11.899 2.191 22.607 1.00 95.56 99 GLN A CA 1
ATOM 723 C C . GLN A 1 99 ? -10.487 1.650 22.392 1.00 95.56 99 GLN A C 1
ATOM 725 O O . GLN A 1 99 ? -9.886 1.897 21.347 1.00 95.56 99 GLN A O 1
ATOM 730 N N . GLN A 1 100 ? -9.966 0.906 23.370 1.00 93.69 100 GLN A N 1
ATOM 731 C CA . GLN A 1 100 ? -8.637 0.312 23.278 1.00 93.69 100 GLN A CA 1
ATOM 732 C C . GLN A 1 100 ? -8.563 -0.719 22.145 1.00 93.69 100 GLN A C 1
ATOM 734 O O . GLN A 1 100 ? -7.617 -0.692 21.365 1.00 93.69 100 GLN A O 1
ATOM 739 N N . GLU A 1 101 ? -9.586 -1.560 21.981 1.00 94.56 101 GLU A N 1
ATOM 740 C CA . GLU A 1 101 ? -9.663 -2.507 20.863 1.00 94.56 101 GLU A CA 1
ATOM 741 C C . GLU A 1 101 ? -9.709 -1.791 19.501 1.00 94.56 101 GLU A C 1
ATOM 743 O O . GLU A 1 101 ? -9.023 -2.187 18.554 1.00 94.56 101 GLU A O 1
ATOM 748 N N . ALA A 1 102 ? -10.491 -0.712 19.387 1.00 93.19 102 ALA A N 1
ATOM 749 C CA . ALA A 1 102 ? -10.523 0.107 18.176 1.00 93.19 102 ALA A CA 1
ATOM 750 C C . ALA A 1 102 ? -9.160 0.764 17.895 1.00 93.19 102 ALA A C 1
ATOM 752 O O . ALA A 1 102 ? -8.733 0.832 16.740 1.00 93.19 102 ALA A O 1
ATOM 753 N N . LEU A 1 103 ? -8.449 1.201 18.939 1.00 92.62 103 LEU A N 1
ATOM 754 C CA . LEU A 1 103 ? -7.114 1.782 18.824 1.00 92.62 103 LEU A CA 1
ATOM 755 C C . LEU A 1 103 ? -6.086 0.744 18.357 1.00 92.62 103 LEU A C 1
ATOM 757 O O . LEU A 1 103 ? -5.287 1.037 17.468 1.00 92.62 103 LEU A O 1
ATOM 761 N N . ASP A 1 104 ? -6.132 -0.473 18.893 1.00 92.88 104 ASP A N 1
ATOM 762 C CA . ASP A 1 104 ? -5.241 -1.558 18.479 1.00 92.88 104 ASP A CA 1
ATOM 763 C C . ASP A 1 104 ? -5.465 -1.926 17.002 1.00 92.88 104 ASP A C 1
ATOM 765 O O . ASP A 1 104 ? -4.501 -2.062 16.238 1.00 92.88 104 ASP A O 1
ATOM 769 N N . ARG A 1 105 ? -6.731 -2.001 16.561 1.00 95.50 105 ARG A N 1
ATOM 770 C CA . ARG A 1 105 ? -7.079 -2.200 15.143 1.00 95.50 105 ARG A CA 1
ATOM 771 C C . ARG A 1 105 ? -6.603 -1.042 14.267 1.00 95.50 105 ARG A C 1
ATOM 773 O O . ARG A 1 105 ? -6.042 -1.285 13.200 1.00 95.50 105 ARG A O 1
ATOM 780 N N . LEU A 1 106 ? -6.765 0.204 14.720 1.00 93.25 106 LEU A N 1
ATOM 781 C CA . LEU A 1 106 ? -6.280 1.391 14.009 1.00 93.25 106 LEU A CA 1
ATOM 782 C C . LEU A 1 106 ? -4.765 1.330 13.792 1.00 93.25 106 LEU A C 1
ATOM 784 O O . LEU A 1 106 ? -4.286 1.568 12.682 1.00 93.25 106 LEU A O 1
ATOM 788 N N . ILE A 1 107 ? -4.005 0.992 14.835 1.00 91.62 107 ILE A N 1
ATOM 789 C CA . ILE A 1 107 ? -2.549 0.872 14.737 1.00 91.62 107 ILE A CA 1
ATOM 790 C C . ILE A 1 107 ? -2.175 -0.235 13.744 1.00 91.62 107 ILE A C 1
ATOM 792 O O . ILE A 1 107 ? -1.327 -0.013 12.878 1.00 91.62 107 ILE A O 1
ATOM 796 N N . ALA A 1 108 ? -2.834 -1.395 13.814 1.00 89.81 108 ALA A N 1
ATOM 797 C CA . ALA A 1 108 ? -2.602 -2.491 12.877 1.00 89.81 108 ALA A CA 1
ATOM 798 C C . ALA A 1 108 ? -2.874 -2.080 11.417 1.00 89.81 108 ALA A C 1
ATOM 800 O O . ALA A 1 108 ? -2.050 -2.364 10.546 1.00 89.81 108 ALA A O 1
ATOM 801 N N . ALA A 1 109 ? -3.967 -1.358 11.154 1.00 89.88 109 ALA A N 1
ATOM 802 C CA . ALA A 1 109 ? -4.307 -0.865 9.818 1.00 89.88 109 ALA A CA 1
ATOM 803 C C . ALA A 1 109 ? -3.260 0.129 9.279 1.00 89.88 109 ALA A C 1
ATOM 805 O O . ALA A 1 109 ? -2.824 0.022 8.129 1.00 89.88 109 ALA A O 1
ATOM 806 N N . VAL A 1 110 ? -2.781 1.056 10.118 1.00 89.38 110 VAL A N 1
ATOM 807 C CA . VAL A 1 110 ? -1.717 2.008 9.744 1.00 89.38 110 VAL A CA 1
ATOM 808 C C . VAL A 1 110 ? -0.412 1.280 9.412 1.00 89.38 110 VAL A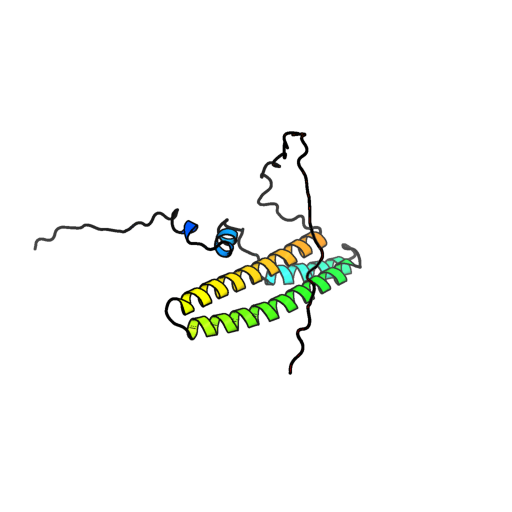 C 1
ATOM 810 O O . VAL A 1 110 ? 0.226 1.595 8.405 1.00 89.38 110 VAL A O 1
ATOM 813 N N . VAL A 1 111 ? -0.024 0.287 10.215 1.00 88.69 111 VAL A N 1
ATOM 814 C CA . VAL A 1 111 ? 1.182 -0.517 9.963 1.00 88.69 111 VAL A CA 1
ATOM 815 C C . VAL A 1 111 ? 1.041 -1.314 8.666 1.00 88.69 111 VAL A C 1
ATOM 817 O O . VAL A 1 111 ? 1.932 -1.256 7.818 1.00 88.69 111 VAL A O 1
ATOM 820 N N . ALA A 1 112 ? -0.085 -2.004 8.461 1.00 87.50 112 ALA A N 1
ATOM 821 C CA . ALA A 1 112 ? -0.345 -2.776 7.246 1.00 87.50 112 ALA A CA 1
ATOM 822 C C . ALA A 1 112 ? -0.243 -1.907 5.982 1.00 87.50 112 ALA A C 1
ATOM 824 O O . ALA A 1 112 ? 0.393 -2.301 5.001 1.00 87.50 112 ALA A O 1
ATOM 825 N N . ARG A 1 113 ? -0.782 -0.684 6.034 1.00 88.81 113 ARG A N 1
ATOM 826 C CA . ARG A 1 113 ? -0.666 0.304 4.955 1.00 88.81 113 ARG A CA 1
ATOM 827 C C . ARG A 1 113 ? 0.789 0.654 4.643 1.00 88.81 113 ARG A C 1
ATOM 829 O O . ARG A 1 113 ? 1.179 0.675 3.477 1.00 88.81 113 ARG A O 1
ATOM 836 N N . GLN A 1 114 ? 1.604 0.939 5.658 1.00 87.00 114 GLN A N 1
ATOM 837 C CA . GLN A 1 114 ? 3.013 1.281 5.437 1.00 87.00 114 GLN A CA 1
ATOM 838 C C . GLN A 1 114 ? 3.817 0.087 4.899 1.00 87.00 114 GLN A C 1
ATOM 840 O O . GLN A 1 114 ? 4.653 0.257 4.009 1.00 87.00 114 GLN A O 1
ATOM 845 N N . LEU A 1 115 ? 3.532 -1.128 5.378 1.00 87.25 115 LEU A N 1
ATOM 846 C CA . LEU A 1 115 ? 4.139 -2.354 4.856 1.00 87.25 115 LEU A CA 1
ATOM 847 C C . LEU A 1 115 ? 3.772 -2.594 3.387 1.00 87.25 115 LEU A C 1
ATOM 849 O O . LEU A 1 115 ? 4.638 -3.001 2.610 1.00 87.25 115 LEU A O 1
ATOM 853 N N . ALA A 1 116 ? 2.532 -2.298 2.983 1.00 87.56 116 ALA A N 1
ATOM 854 C CA . ALA A 1 116 ? 2.115 -2.382 1.586 1.00 87.56 116 ALA A CA 1
ATOM 855 C C . ALA A 1 116 ? 2.942 -1.437 0.697 1.00 87.56 116 ALA A C 1
ATOM 857 O O . ALA A 1 116 ? 3.494 -1.885 -0.310 1.00 87.56 116 ALA A O 1
ATOM 858 N N . VAL A 1 117 ? 3.116 -0.173 1.105 1.00 90.25 117 VAL A N 1
ATOM 859 C CA . VAL A 1 117 ? 3.975 0.797 0.394 1.00 90.25 117 VAL A CA 1
ATOM 860 C C . VAL A 1 117 ? 5.406 0.272 0.277 1.00 90.25 117 VAL A C 1
ATOM 862 O O . VAL A 1 117 ? 5.944 0.199 -0.827 1.00 90.25 117 VAL A O 1
ATOM 865 N N . GLY A 1 118 ? 6.011 -0.155 1.390 1.00 88.69 118 GLY A N 1
ATOM 866 C CA . GLY A 1 118 ? 7.384 -0.666 1.397 1.00 88.69 118 GLY A CA 1
ATOM 867 C C . GLY A 1 118 ? 7.570 -1.931 0.550 1.00 88.69 118 GLY A C 1
ATOM 868 O O . GLY A 1 118 ? 8.602 -2.107 -0.094 1.00 88.69 118 GLY A O 1
ATOM 869 N N . ALA A 1 119 ? 6.571 -2.816 0.500 1.00 89.25 119 ALA A N 1
ATOM 870 C CA . ALA A 1 119 ? 6.599 -3.996 -0.360 1.00 89.25 119 ALA A CA 1
ATOM 871 C C . ALA A 1 119 ? 6.556 -3.632 -1.853 1.00 89.25 119 ALA A C 1
ATOM 873 O O . ALA A 1 119 ? 7.322 -4.199 -2.631 1.00 89.25 119 ALA A O 1
ATOM 874 N N . ARG A 1 120 ? 5.702 -2.679 -2.260 1.00 92.56 120 ARG A N 1
ATOM 875 C CA . ARG A 1 120 ? 5.639 -2.240 -3.666 1.00 92.56 120 ARG A CA 1
ATOM 876 C C . ARG A 1 120 ? 6.873 -1.434 -4.066 1.00 92.56 120 ARG A C 1
ATOM 878 O O . ARG A 1 120 ? 7.347 -1.615 -5.182 1.00 92.56 120 ARG A O 1
ATOM 885 N N . LEU A 1 121 ? 7.435 -0.622 -3.166 1.00 91.19 121 LEU A N 1
ATOM 886 C CA . LEU A 1 121 ? 8.692 0.079 -3.434 1.00 91.19 121 LEU A CA 1
ATOM 887 C C . LEU A 1 121 ? 9.839 -0.895 -3.699 1.00 91.19 121 LEU A C 1
ATOM 889 O O . LEU A 1 121 ? 10.496 -0.754 -4.720 1.00 91.19 121 LEU A O 1
ATOM 893 N N . ARG A 1 122 ? 10.034 -1.911 -2.849 1.00 90.12 122 ARG A N 1
ATOM 894 C CA . ARG A 1 122 ? 11.092 -2.916 -3.064 1.00 90.12 122 ARG A CA 1
ATOM 895 C C . ARG A 1 122 ? 10.968 -3.606 -4.418 1.00 90.12 122 ARG A C 1
ATOM 897 O O . ARG A 1 122 ? 11.947 -3.756 -5.135 1.00 90.12 122 ARG A O 1
ATOM 904 N N . ARG A 1 123 ? 9.743 -3.956 -4.810 1.00 91.25 123 ARG A N 1
ATOM 905 C CA . ARG A 1 123 ? 9.488 -4.568 -6.118 1.00 91.25 123 ARG A CA 1
ATOM 906 C C . ARG A 1 123 ? 9.773 -3.617 -7.286 1.00 91.25 123 ARG A C 1
ATOM 908 O O . ARG A 1 123 ? 10.193 -4.053 -8.353 1.00 91.25 123 ARG A O 1
ATOM 915 N N . LEU A 1 124 ? 9.558 -2.320 -7.086 1.00 92.25 124 LEU A N 1
ATOM 916 C CA . LEU A 1 124 ? 9.895 -1.289 -8.061 1.00 92.25 124 LEU A CA 1
ATOM 917 C C . LEU A 1 124 ? 11.414 -1.041 -8.137 1.00 92.25 124 LEU A C 1
ATOM 919 O O . LEU A 1 124 ? 11.934 -0.829 -9.228 1.00 92.25 124 LEU A O 1
ATOM 923 N N . GLU A 1 125 ? 12.134 -1.123 -7.014 1.00 91.06 125 GLU A N 1
ATOM 924 C CA . GLU A 1 125 ? 13.606 -1.082 -6.955 1.00 91.06 125 GLU A CA 1
ATOM 925 C C . GLU A 1 125 ? 14.222 -2.264 -7.710 1.00 91.06 125 GLU A C 1
ATOM 927 O O . GLU A 1 125 ? 15.089 -2.062 -8.561 1.00 91.06 125 GLU A O 1
ATOM 932 N N . GLU A 1 126 ? 13.703 -3.476 -7.488 1.00 90.94 126 GLU A N 1
ATOM 933 C CA . GLU A 1 126 ? 14.090 -4.683 -8.229 1.00 90.94 126 GLU A CA 1
ATOM 934 C C . GLU A 1 126 ? 13.906 -4.498 -9.740 1.00 90.94 126 GLU A C 1
ATOM 936 O O . GLU A 1 126 ? 14.802 -4.810 -10.527 1.00 90.94 126 GLU A O 1
ATOM 941 N N . LEU A 1 127 ? 12.766 -3.937 -10.152 1.00 89.69 127 LEU A N 1
ATOM 942 C CA . LEU A 1 127 ? 12.463 -3.664 -11.555 1.00 89.69 127 LEU A CA 1
ATOM 943 C C . LEU A 1 127 ? 13.372 -2.580 -12.159 1.00 89.69 127 LEU A C 1
ATOM 945 O O . LEU A 1 127 ? 13.735 -2.659 -13.332 1.00 89.69 127 LEU A O 1
ATOM 949 N N . ALA A 1 128 ? 13.780 -1.597 -11.358 1.00 87.44 128 ALA A N 1
ATOM 950 C CA . ALA A 1 128 ? 14.759 -0.584 -11.741 1.00 87.44 128 ALA A CA 1
ATOM 951 C C . ALA A 1 128 ? 16.209 -1.114 -11.759 1.00 87.44 128 ALA A C 1
ATOM 953 O O . ALA A 1 128 ? 17.120 -0.377 -12.139 1.00 87.44 128 ALA A O 1
ATOM 954 N N . GLY A 1 129 ? 16.446 -2.367 -11.346 1.00 83.06 129 GLY A N 1
ATOM 955 C CA . GLY A 1 129 ? 17.789 -2.931 -11.192 1.00 83.06 129 GLY A CA 1
ATOM 956 C C . GLY A 1 129 ? 18.576 -2.314 -10.031 1.00 83.06 129 GLY A C 1
ATOM 957 O O . GLY A 1 129 ? 19.800 -2.443 -9.972 1.00 83.06 129 GLY A O 1
ATOM 958 N N . ILE A 1 130 ? 17.888 -1.634 -9.112 1.00 77.56 130 ILE A N 1
ATOM 959 C CA . ILE A 1 130 ? 18.455 -1.118 -7.871 1.00 77.56 130 ILE A CA 1
ATOM 960 C C . ILE A 1 130 ? 18.408 -2.285 -6.890 1.00 77.56 130 ILE A C 1
ATOM 962 O O . ILE A 1 130 ? 17.345 -2.646 -6.393 1.00 77.56 130 ILE A O 1
ATOM 966 N N . ALA A 1 131 ? 19.554 -2.927 -6.653 1.00 56.50 131 ALA A N 1
ATOM 967 C CA . ALA A 1 131 ? 19.633 -3.970 -5.639 1.00 56.50 131 ALA A CA 1
ATOM 968 C C . ALA A 1 131 ? 19.102 -3.404 -4.308 1.00 56.50 131 ALA A C 1
ATOM 970 O O . ALA A 1 131 ? 19.529 -2.307 -3.925 1.00 56.50 131 ALA A O 1
ATOM 971 N N . PRO A 1 132 ? 18.194 -4.105 -3.602 1.00 52.00 132 PRO A N 1
ATOM 972 C CA . PRO A 1 132 ? 17.728 -3.633 -2.311 1.00 52.00 132 PRO A CA 1
ATOM 973 C C . PRO A 1 132 ? 18.957 -3.446 -1.422 1.00 52.00 132 PRO A C 1
ATOM 975 O O . PRO A 1 132 ? 19.786 -4.351 -1.301 1.00 52.00 132 PRO A O 1
ATOM 978 N N . CYS A 1 133 ? 19.111 -2.253 -0.845 1.00 39.38 133 CYS A N 1
ATOM 979 C CA . CYS A 1 133 ? 20.164 -1.991 0.125 1.00 39.38 133 CYS A CA 1
ATOM 980 C C . CYS A 1 133 ? 19.947 -2.968 1.284 1.00 39.38 133 CYS A C 1
ATOM 982 O O . CYS A 1 133 ? 19.041 -2.793 2.099 1.00 39.38 133 CYS A O 1
ATOM 984 N N . ALA A 1 134 ?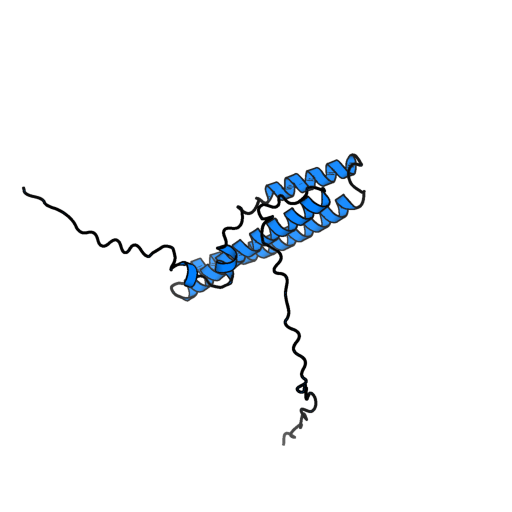 20.726 -4.049 1.301 1.00 42.38 134 ALA A N 1
ATOM 985 C CA . ALA A 1 134 ? 20.678 -5.070 2.326 1.00 42.38 134 ALA A CA 1
ATOM 986 C C . ALA A 1 134 ? 21.257 -4.498 3.625 1.00 42.38 134 ALA A C 1
ATOM 988 O O . ALA A 1 134 ? 22.370 -4.822 4.031 1.00 42.38 134 ALA A O 1
ATOM 989 N N . ALA A 1 135 ? 20.491 -3.651 4.309 1.00 40.78 135 ALA A N 1
ATOM 990 C CA . ALA A 1 135 ? 20.645 -3.468 5.742 1.00 40.78 135 ALA A CA 1
ATOM 991 C C . ALA A 1 135 ? 20.119 -4.748 6.413 1.00 40.78 135 ALA A C 1
ATOM 993 O O . ALA A 1 135 ? 18.960 -4.828 6.808 1.00 40.78 135 ALA A O 1
ATOM 994 N N . GLY A 1 136 ? 20.956 -5.788 6.425 1.00 38.03 136 GLY A N 1
ATOM 995 C CA . GLY A 1 136 ? 20.602 -7.115 6.935 1.00 38.03 136 GLY A CA 1
ATOM 996 C C . GLY A 1 136 ? 21.318 -8.294 6.274 1.00 38.03 136 GLY A C 1
ATOM 997 O O . GLY A 1 136 ? 20.934 -9.434 6.523 1.00 38.03 136 GLY A O 1
ATOM 998 N N . ALA A 1 137 ? 22.346 -8.068 5.449 1.00 40.59 137 ALA A N 1
ATOM 999 C CA . ALA A 1 137 ? 23.283 -9.128 5.082 1.00 40.59 137 ALA A CA 1
ATOM 1000 C C . ALA A 1 137 ? 24.180 -9.453 6.289 1.00 40.59 137 ALA A C 1
ATOM 1002 O O . ALA A 1 137 ? 25.282 -8.934 6.383 1.00 40.59 137 ALA A O 1
ATOM 1003 N N . ASP A 1 138 ? 23.621 -10.191 7.249 1.00 43.59 138 ASP A N 1
ATOM 1004 C CA . ASP A 1 138 ? 24.291 -11.117 8.175 1.00 43.59 138 ASP A CA 1
ATOM 1005 C C . ASP A 1 138 ? 23.231 -11.694 9.134 1.00 43.59 138 ASP A C 1
ATOM 1007 O O . ASP A 1 138 ? 23.207 -11.440 10.337 1.00 43.59 138 ASP A O 1
ATOM 1011 N N . LEU A 1 139 ? 22.312 -12.490 8.589 1.00 37.81 139 LEU A N 1
ATOM 1012 C CA . LEU A 1 139 ? 21.708 -13.577 9.353 1.00 37.81 139 LEU A CA 1
ATOM 1013 C C . LEU A 1 139 ? 22.305 -14.858 8.773 1.00 37.81 139 LEU A C 1
ATOM 1015 O O . LEU A 1 139 ? 22.108 -15.109 7.580 1.00 37.81 139 LEU A O 1
ATOM 1019 N N . PRO A 1 140 ? 23.076 -15.644 9.549 1.00 38.56 140 PRO A N 1
ATOM 1020 C CA . PRO A 1 140 ? 23.582 -16.905 9.043 1.00 38.56 140 PRO A CA 1
ATOM 1021 C C . PRO A 1 140 ? 22.384 -17.748 8.624 1.00 38.56 140 PRO A C 1
ATOM 1023 O O . PRO A 1 140 ? 21.409 -17.872 9.370 1.00 38.56 140 PRO A O 1
ATOM 1026 N N . ALA A 1 141 ? 22.465 -18.300 7.414 1.00 38.47 141 ALA A N 1
ATOM 1027 C CA . ALA A 1 141 ? 21.572 -19.349 6.972 1.00 38.47 141 ALA A CA 1
ATOM 1028 C C . ALA A 1 141 ? 21.531 -20.393 8.089 1.00 38.47 141 ALA A C 1
ATOM 1030 O O . ALA A 1 141 ? 22.541 -21.036 8.378 1.00 38.47 141 ALA A O 1
ATOM 1031 N N . ALA A 1 142 ? 20.386 -20.503 8.763 1.00 38.25 142 ALA A N 1
ATOM 1032 C CA . ALA A 1 142 ? 20.109 -21.633 9.620 1.00 38.25 142 ALA A CA 1
ATOM 1033 C C . ALA A 1 142 ? 20.068 -22.843 8.689 1.00 38.25 142 ALA A C 1
ATOM 1035 O O . ALA A 1 142 ? 19.048 -23.156 8.076 1.00 38.25 142 ALA A O 1
ATOM 1036 N N . GLU A 1 143 ? 21.235 -23.451 8.518 1.00 39.31 143 GLU A N 1
ATOM 1037 C CA . GLU A 1 143 ? 21.412 -24.782 7.991 1.00 39.31 143 GLU A CA 1
ATOM 1038 C C . GLU A 1 143 ? 20.508 -25.677 8.835 1.00 39.31 143 GLU A C 1
ATOM 1040 O O . GLU A 1 143 ? 20.781 -25.987 9.996 1.00 39.31 143 GLU A O 1
ATOM 1045 N N . SER A 1 144 ? 19.341 -25.982 8.271 1.00 37.41 144 SER A N 1
ATOM 1046 C CA . SER A 1 144 ? 18.408 -26.953 8.807 1.00 37.41 144 SER A CA 1
ATOM 1047 C C . SER A 1 144 ? 19.080 -28.316 8.693 1.00 37.41 144 SER A C 1
ATOM 1049 O O . SER A 1 144 ? 18.867 -29.072 7.748 1.00 37.41 144 SER A O 1
ATOM 1051 N N . ALA A 1 145 ? 19.940 -28.618 9.661 1.00 39.75 145 ALA A N 1
ATOM 1052 C CA . ALA A 1 145 ? 20.333 -29.974 9.973 1.00 39.75 145 ALA A CA 1
ATOM 1053 C C . ALA A 1 145 ? 19.105 -30.659 10.585 1.00 39.75 145 ALA A C 1
ATOM 1055 O O . ALA A 1 145 ? 18.913 -30.687 11.800 1.00 39.75 145 ALA A O 1
ATOM 1056 N N . ALA A 1 146 ? 18.229 -31.166 9.720 1.00 37.25 146 ALA A N 1
ATOM 1057 C CA . ALA A 1 146 ? 17.244 -32.159 10.105 1.00 37.25 146 ALA A CA 1
ATOM 1058 C C . ALA A 1 146 ? 18.001 -33.421 10.563 1.00 37.25 146 ALA A C 1
ATOM 1060 O O . ALA A 1 146 ? 18.773 -33.971 9.772 1.00 37.25 146 ALA A O 1
ATOM 1061 N N . PRO A 1 147 ? 17.821 -33.918 11.801 1.00 38.03 147 PRO A N 1
ATOM 1062 C CA . PRO A 1 147 ? 18.251 -35.268 12.107 1.00 38.03 147 PRO A CA 1
ATOM 1063 C C . PRO A 1 147 ? 17.326 -36.232 11.361 1.00 38.03 147 PRO A C 1
ATOM 1065 O O . PRO A 1 147 ? 16.105 -36.200 11.521 1.00 38.03 147 PRO A O 1
ATOM 1068 N N . ALA A 1 148 ? 17.922 -37.087 10.532 1.00 42.88 148 ALA A N 1
ATOM 1069 C CA . ALA A 1 148 ? 17.255 -38.257 9.993 1.00 42.88 148 ALA A CA 1
ATOM 1070 C C . ALA A 1 148 ? 16.756 -39.122 11.159 1.00 42.88 148 ALA A C 1
ATOM 1072 O O . ALA A 1 148 ? 17.550 -39.685 11.911 1.00 42.88 148 ALA A O 1
ATOM 1073 N N . ALA A 1 149 ? 15.438 -39.209 11.303 1.00 39.47 149 ALA A N 1
ATOM 1074 C CA . ALA A 1 149 ? 14.775 -40.230 12.092 1.00 39.47 149 ALA A CA 1
ATOM 1075 C C . ALA A 1 149 ? 13.780 -40.940 11.170 1.00 39.47 149 ALA A C 1
ATOM 1077 O O . ALA A 1 149 ? 12.677 -40.454 10.917 1.00 39.47 149 ALA A O 1
ATOM 1078 N N . GLU A 1 150 ? 14.210 -42.082 10.636 1.00 44.28 150 GLU A N 1
ATOM 1079 C CA . GLU A 1 150 ? 13.287 -43.174 10.352 1.00 44.28 150 GLU A CA 1
ATOM 1080 C C . GLU A 1 150 ? 12.541 -43.506 11.650 1.00 44.28 150 GLU A C 1
ATOM 1082 O O . GLU A 1 150 ? 13.160 -43.716 12.689 1.00 44.28 150 GLU A O 1
ATOM 1087 N N . ASP A 1 151 ? 11.212 -43.491 11.621 1.00 42.78 151 ASP A N 1
ATOM 1088 C CA . ASP A 1 151 ? 10.448 -44.727 11.789 1.00 42.78 151 ASP A CA 1
ATOM 1089 C C . ASP A 1 151 ? 8.947 -44.451 11.736 1.00 42.78 151 ASP A C 1
ATOM 1091 O O . ASP A 1 151 ? 8.413 -43.505 12.321 1.00 42.78 151 ASP A O 1
ATOM 1095 N N . GLY A 1 152 ? 8.262 -45.307 10.984 1.00 51.47 152 GLY A N 1
ATOM 1096 C CA . GLY A 1 152 ? 6.858 -45.169 10.657 1.00 51.47 152 GLY A CA 1
ATOM 1097 C C . GLY A 1 152 ? 5.941 -45.188 11.875 1.00 51.47 152 GLY A C 1
ATOM 1098 O O . GLY A 1 152 ? 6.074 -46.009 12.781 1.00 51.47 152 GLY A O 1
ATOM 1099 N N . ARG A 1 153 ? 4.922 -44.327 11.833 1.00 42.06 153 ARG A N 1
ATOM 1100 C CA . ARG A 1 153 ? 3.647 -44.545 12.519 1.00 42.06 153 ARG A CA 1
ATOM 1101 C C . ARG A 1 153 ? 2.533 -43.728 11.853 1.00 42.06 153 ARG A C 1
ATOM 1103 O O . ARG A 1 153 ? 2.404 -42.532 12.065 1.00 42.06 153 ARG A O 1
ATOM 1110 N N . GLY A 1 154 ? 1.767 -44.437 11.022 1.00 42.03 154 GLY A N 1
ATOM 1111 C CA . GLY A 1 154 ? 0.345 -44.259 10.706 1.00 42.03 154 GLY A CA 1
ATOM 1112 C C . GLY A 1 154 ? -0.226 -42.847 10.563 1.00 42.03 154 GLY A C 1
ATOM 1113 O O . GLY A 1 154 ? -0.666 -42.251 11.540 1.00 42.03 154 GLY A O 1
ATOM 1114 N N . TRP A 1 155 ? -0.424 -42.412 9.319 1.00 34.44 155 TRP A N 1
ATOM 1115 C CA . TRP A 1 155 ? -1.517 -41.498 8.987 1.00 34.44 155 TRP A CA 1
ATOM 1116 C C . TRP A 1 155 ? -2.737 -42.320 8.574 1.00 34.44 155 TRP A C 1
ATOM 1118 O O . TRP A 1 155 ? -2.804 -42.847 7.469 1.00 34.44 155 TRP A O 1
ATOM 1128 N N . SER A 1 156 ? -3.699 -42.454 9.487 1.00 43.75 156 SER A N 1
ATOM 1129 C CA . SER A 1 156 ? -5.082 -42.766 9.129 1.00 43.75 156 SER A CA 1
ATOM 1130 C C . SER A 1 156 ? -5.859 -41.460 9.138 1.00 43.75 156 SER A C 1
ATOM 1132 O O . SER A 1 156 ? -6.094 -40.882 10.196 1.00 43.75 156 SER A O 1
ATOM 1134 N N . VAL A 1 157 ? -6.231 -40.989 7.952 1.00 43.19 157 VAL A N 1
ATOM 1135 C CA . VAL A 1 157 ? -7.218 -39.925 7.787 1.00 43.19 157 VAL A CA 1
ATOM 1136 C C . VAL A 1 157 ? -8.529 -40.612 7.426 1.00 43.19 157 VAL A C 1
ATOM 1138 O O . VAL A 1 157 ? -8.663 -41.162 6.336 1.00 43.19 157 VAL A O 1
ATOM 1141 N N . ALA A 1 158 ? -9.480 -40.618 8.356 1.00 43.44 158 ALA A N 1
ATOM 1142 C CA . ALA A 1 158 ? -10.857 -40.985 8.064 1.00 43.44 158 ALA A CA 1
ATOM 1143 C C . ALA A 1 158 ? -11.607 -39.721 7.626 1.00 43.44 158 ALA A C 1
ATOM 1145 O O . ALA A 1 158 ? -11.821 -38.815 8.427 1.00 43.44 158 ALA A O 1
ATOM 1146 N N . PHE A 1 159 ? -12.009 -39.674 6.358 1.00 34.94 159 PHE A N 1
ATOM 1147 C CA . PHE A 1 159 ? -13.066 -38.788 5.878 1.00 34.94 159 PHE A CA 1
ATOM 1148 C C . PHE A 1 159 ? -14.124 -39.642 5.183 1.00 34.94 159 PHE A C 1
ATOM 1150 O O . PHE A 1 159 ? -13.796 -40.412 4.283 1.00 34.94 159 PHE A O 1
ATOM 1157 N N . GLY A 1 160 ? -15.386 -39.458 5.580 1.00 33.91 160 GLY A N 1
ATOM 1158 C CA . GLY A 1 160 ? -16.547 -39.862 4.788 1.00 33.91 160 GLY A CA 1
ATOM 1159 C C . GLY A 1 160 ? -17.565 -40.729 5.522 1.00 33.91 160 GLY A C 1
ATOM 1160 O O . GLY A 1 160 ? -17.448 -41.948 5.502 1.00 33.91 160 GLY A O 1
ATOM 1161 N N . ALA A 1 161 ? -18.564 -40.079 6.127 1.00 36.44 161 ALA A N 1
ATOM 1162 C CA . ALA A 1 161 ? -20.002 -40.335 5.948 1.00 36.44 161 ALA A CA 1
ATOM 1163 C C . ALA A 1 161 ? -20.769 -39.662 7.100 1.00 36.44 161 ALA A C 1
ATOM 1165 O O . ALA A 1 161 ? -20.979 -40.257 8.153 1.00 36.44 161 ALA A O 1
ATOM 1166 N N . ALA A 1 162 ? -21.160 -38.400 6.918 1.00 40.50 162 ALA A N 1
ATOM 1167 C CA . ALA A 1 162 ? -22.301 -37.870 7.652 1.00 40.50 162 ALA A CA 1
ATOM 1168 C C . ALA A 1 162 ? -23.525 -38.140 6.775 1.00 40.50 162 ALA A C 1
ATOM 1170 O O . ALA A 1 162 ? -23.728 -37.463 5.767 1.00 40.50 162 ALA A O 1
ATOM 1171 N N . ASP A 1 163 ? -24.269 -39.185 7.132 1.00 39.16 163 ASP A N 1
ATOM 1172 C CA . ASP A 1 163 ? -25.638 -39.393 6.676 1.00 39.16 163 ASP A CA 1
ATOM 1173 C C . ASP A 1 163 ? -26.465 -38.178 7.108 1.00 39.16 163 ASP A C 1
ATOM 1175 O O . ASP A 1 163 ? -26.597 -37.884 8.299 1.00 39.16 163 ASP A O 1
ATOM 1179 N N . VAL A 1 164 ? -27.000 -37.446 6.134 1.00 47.16 164 VAL A N 1
ATOM 1180 C CA . VAL A 1 164 ? -28.105 -36.516 6.361 1.00 47.16 164 VAL A CA 1
ATOM 1181 C C . VAL A 1 164 ? -29.364 -37.372 6.365 1.00 47.16 164 VAL A C 1
ATOM 1183 O O . VAL A 1 164 ? -29.955 -37.639 5.323 1.00 47.16 164 VAL A O 1
ATOM 1186 N N . THR A 1 165 ? -29.756 -37.854 7.540 1.00 48.88 165 THR A N 1
ATOM 1187 C CA . THR A 1 165 ? -31.112 -38.356 7.764 1.00 48.88 165 THR A CA 1
ATOM 1188 C C . THR A 1 165 ? -32.068 -37.168 7.765 1.00 48.88 165 THR A C 1
ATOM 1190 O O . THR A 1 165 ? -32.098 -36.394 8.722 1.00 48.88 165 THR A O 1
ATOM 1193 N N . GLU A 1 166 ? -32.830 -37.015 6.682 1.00 50.28 166 GLU A N 1
ATOM 1194 C CA . GLU A 1 166 ? -34.099 -36.288 6.706 1.00 50.28 166 GLU A CA 1
ATOM 1195 C C . GLU A 1 166 ? -35.058 -37.011 7.663 1.00 50.28 166 GLU A C 1
ATOM 1197 O O . GLU A 1 166 ? -35.333 -38.200 7.501 1.00 50.28 166 GLU A O 1
ATOM 1202 N N . ASP A 1 167 ? -35.551 -36.287 8.665 1.00 47.09 167 ASP A N 1
ATOM 1203 C CA . ASP A 1 167 ? -36.649 -36.712 9.534 1.00 47.09 167 ASP A CA 1
ATOM 1204 C C . ASP A 1 167 ? -37.957 -36.122 8.958 1.00 47.09 167 ASP A C 1
ATOM 1206 O O . ASP A 1 167 ? -37.976 -34.933 8.612 1.00 47.09 167 ASP A O 1
ATOM 1210 N N . PRO A 1 168 ? -39.044 -36.899 8.789 1.00 57.81 168 PRO A N 1
ATOM 1211 C CA . PRO A 1 168 ? -40.287 -36.399 8.210 1.00 57.81 168 PRO A CA 1
ATOM 1212 C C . PRO A 1 168 ? -41.093 -35.558 9.214 1.00 57.81 168 PRO A C 1
ATOM 1214 O O . PRO A 1 168 ? -41.320 -35.951 10.357 1.00 57.81 168 PRO A O 1
ATOM 1217 N N . VAL A 1 169 ? -41.573 -34.401 8.755 1.00 61.03 169 VAL A N 1
ATOM 1218 C CA . VAL A 1 169 ? -42.522 -33.534 9.478 1.00 61.03 169 VAL A CA 1
ATOM 1219 C C . VAL A 1 169 ? -43.943 -34.135 9.377 1.00 61.03 169 VAL A C 1
ATOM 1221 O O . VAL A 1 169 ? -44.278 -34.639 8.303 1.00 61.03 169 VAL A O 1
ATOM 1224 N N . PRO A 1 170 ? -44.756 -34.117 10.459 1.00 64.19 170 PRO A N 1
ATOM 1225 C CA . PRO A 1 170 ? -46.083 -34.750 10.519 1.00 64.19 170 PRO A CA 1
ATOM 1226 C C . PRO A 1 170 ? -47.148 -34.133 9.604 1.00 64.19 170 PRO A C 1
ATOM 1228 O O . PRO A 1 170 ? -47.091 -32.908 9.348 1.00 64.19 170 PRO A O 1
#

pLDDT: mean 70.68, std 24.23, range [33.91, 97.56]

Sequence (170 aa):
MPSILSRGVSHRLAPGLALLLLGPALRAAAETPAPLPPLESFRTLLAQVGQAVGEGRLPAGAAALADELAFDLERDLIRGDAEIEVLRLEVARFDGEAQQEALDRLIAAVVARQLAVGARLRRLEELAGIAPCAAGADLPAAESAAPAAEDGRGWSVAFGAADVTEDPVP

Radius of gyration: 26.99 Å; chains: 1; bounding box: 70×73×81 Å